Protein AF-A0A1X2GX27-F1 (afdb_monomer)

Secondary structure (DSSP, 8-state):
-HHHHHHHHHHHHHHHHHTTT-TT-HHHHHHHHHHHHHHHHHHHHHHHHHTS-----------S-------------HHHHHHHHHHHHHHHHHHSS--HHHHHHHHHHTT--TT--SHHHHHHHH--

Mean predicted aligned error: 17.26 Å

Organism: NCBI:txid101127

Solvent-accessible surface area (backbone atoms only — not comparable to full-atom values): 7867 Å² total; per-residue (Å²): 121,65,66,64,53,52,50,52,46,52,51,48,52,51,53,51,62,74,43,72,87,47,83,91,42,63,69,60,51,51,53,48,51,52,52,49,54,48,43,54,53,48,51,53,53,52,53,59,53,58,77,72,48,100,76,79,91,67,82,70,77,76,77,85,82,69,71,80,72,71,76,73,68,74,67,65,45,76,65,51,56,50,51,44,50,52,49,56,53,50,54,26,69,76,59,67,66,76,52,47,58,61,54,45,55,54,32,44,75,70,63,62,36,82,86,52,91,48,39,64,62,47,41,71,70,70,71,117

Radius of gyration: 22.34 Å; Cα contacts (8 Å, |Δi|>4): 51; chains: 1; bounding box: 45×34×62 Å

pLDDT: mean 75.64, std 17.54, range [38.47, 93.81]

Foldseek 3Di:
DLPVLVVQLVVLVVVLVVCPPPPPCPVVNVVSVVSNVVSVVVVVVVVVVVVVDPDDDPPDDDPPPPPVPDPPPVVCPPVLVVVLLVLQVVCCVVVVDDPLQVSLVVCVVVVSPPPDDDSVVVCVVRVD

Structure (mmCIF, N/CA/C/O backbone):
data_AF-A0A1X2GX27-F1
#
_entry.id   AF-A0A1X2GX27-F1
#
loop_
_atom_site.group_PDB
_atom_site.id
_atom_site.type_symbol
_atom_site.label_atom_id
_atom_site.label_alt_id
_atom_site.label_comp_id
_atom_site.label_asym_id
_atom_site.label_entity_id
_atom_site.label_seq_id
_atom_site.pdbx_PDB_ins_code
_atom_site.Cartn_x
_atom_site.Cartn_y
_atom_site.Cartn_z
_atom_site.occupancy
_atom_site.B_iso_or_equiv
_atom_site.auth_seq_id
_atom_site.auth_comp_id
_atom_site.auth_asym_id
_atom_site.auth_atom_id
_atom_site.pdbx_PDB_model_num
ATOM 1 N N . MET A 1 1 ? 13.707 -0.404 -26.931 1.00 53.38 1 MET A N 1
ATOM 2 C CA . MET A 1 1 ? 13.649 -0.397 -25.442 1.00 53.38 1 MET A CA 1
ATOM 3 C C . MET A 1 1 ? 13.142 0.904 -24.773 1.00 53.38 1 MET A C 1
ATOM 5 O O . MET A 1 1 ? 13.110 0.960 -23.551 1.00 53.38 1 MET A O 1
ATOM 9 N N . ASN A 1 2 ? 12.657 1.923 -25.505 1.00 59.31 2 ASN A N 1
ATOM 10 C CA . ASN A 1 2 ? 12.106 3.162 -24.907 1.00 59.31 2 ASN A CA 1
ATOM 11 C C . ASN A 1 2 ? 10.621 3.076 -24.490 1.00 59.31 2 ASN A C 1
ATOM 13 O O . ASN A 1 2 ? 10.171 3.828 -23.623 1.00 59.31 2 ASN A O 1
ATOM 17 N N . ALA A 1 3 ? 9.852 2.161 -25.087 1.00 60.31 3 ALA A N 1
ATOM 18 C CA . ALA A 1 3 ? 8.401 2.080 -24.901 1.00 60.31 3 ALA A CA 1
ATOM 19 C C . ALA A 1 3 ? 7.983 1.652 -23.480 1.00 60.31 3 ALA A C 1
ATOM 21 O O . ALA A 1 3 ? 7.005 2.175 -22.942 1.00 60.31 3 ALA A O 1
ATOM 22 N N . VAL A 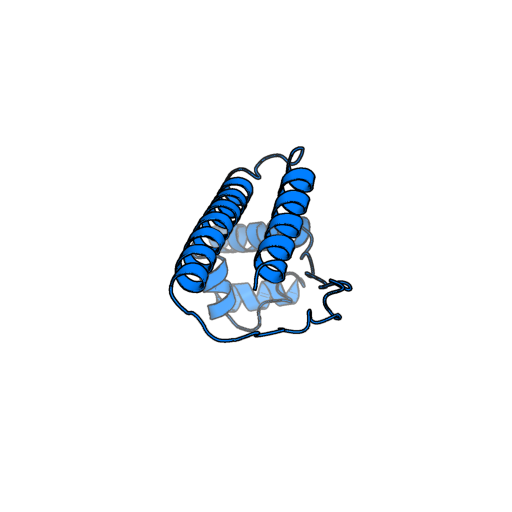1 4 ? 8.750 0.760 -22.840 1.00 62.44 4 VAL A N 1
ATOM 23 C CA . VAL A 1 4 ? 8.449 0.238 -21.493 1.00 62.44 4 VAL A CA 1
ATOM 24 C C . VAL A 1 4 ? 8.599 1.329 -20.430 1.00 62.44 4 VAL A C 1
ATOM 26 O O . VAL A 1 4 ? 7.663 1.572 -19.671 1.00 62.44 4 VAL A O 1
ATOM 29 N N . CYS A 1 5 ? 9.721 2.057 -20.426 1.00 66.25 5 CYS A N 1
ATOM 30 C CA . CYS A 1 5 ? 9.946 3.150 -19.471 1.00 66.25 5 CYS A CA 1
ATOM 31 C C . CYS A 1 5 ? 8.925 4.287 -19.664 1.00 66.25 5 CYS A C 1
ATOM 33 O O . CYS A 1 5 ? 8.400 4.837 -18.700 1.00 66.25 5 CYS A O 1
ATOM 35 N N . SER A 1 6 ? 8.579 4.614 -20.914 1.00 72.62 6 SER A N 1
ATOM 36 C CA . SER A 1 6 ? 7.569 5.639 -21.221 1.00 72.62 6 SER A CA 1
ATOM 37 C C . SER A 1 6 ? 6.151 5.225 -20.815 1.00 72.62 6 SER A C 1
ATOM 39 O O . SER A 1 6 ? 5.361 6.056 -20.367 1.00 72.62 6 SER A O 1
ATOM 41 N N . THR A 1 7 ? 5.823 3.937 -20.915 1.00 76.38 7 THR A N 1
ATOM 42 C CA . THR A 1 7 ? 4.532 3.413 -20.453 1.00 76.38 7 THR A CA 1
ATOM 43 C C . THR A 1 7 ? 4.426 3.469 -18.932 1.00 76.38 7 THR A C 1
ATOM 45 O O . THR A 1 7 ? 3.409 3.931 -18.413 1.00 76.38 7 THR A O 1
ATOM 48 N N . GLN A 1 8 ? 5.489 3.093 -18.216 1.00 79.62 8 GLN A N 1
ATOM 49 C CA . GLN A 1 8 ? 5.533 3.169 -16.754 1.00 79.62 8 GLN A CA 1
ATOM 50 C C . GLN A 1 8 ? 5.436 4.613 -16.243 1.00 79.62 8 GLN A C 1
ATOM 52 O O . GLN A 1 8 ? 4.639 4.893 -15.350 1.00 79.62 8 GLN A O 1
ATOM 57 N N . GLU A 1 9 ? 6.167 5.554 -16.847 1.00 84.25 9 GLU A N 1
ATOM 58 C CA . GLU A 1 9 ? 6.055 6.980 -16.511 1.00 84.25 9 GLU A CA 1
ATOM 59 C C . GLU A 1 9 ? 4.640 7.520 -16.725 1.00 84.25 9 GLU A C 1
ATOM 61 O O . GLU A 1 9 ? 4.143 8.300 -15.912 1.00 84.25 9 GLU A O 1
ATOM 66 N N . ARG A 1 10 ? 3.964 7.108 -17.803 1.00 83.38 10 ARG A N 1
ATOM 67 C CA . ARG A 1 10 ? 2.587 7.531 -18.081 1.00 83.38 10 ARG A CA 1
ATOM 68 C C . ARG A 1 10 ? 1.619 7.052 -16.999 1.00 83.38 10 ARG A C 1
ATOM 70 O O . ARG A 1 10 ? 0.771 7.832 -16.566 1.00 83.38 10 ARG A O 1
ATOM 77 N N . VAL A 1 11 ? 1.762 5.809 -16.536 1.00 85.00 11 VAL A N 1
ATOM 78 C CA . VAL A 1 11 ? 0.952 5.260 -15.435 1.00 85.00 11 VAL A CA 1
ATOM 79 C C . VAL A 1 11 ? 1.247 5.994 -14.127 1.00 85.00 11 VAL A C 1
ATOM 81 O O . VAL A 1 11 ? 0.316 6.480 -13.495 1.00 85.00 11 VAL A O 1
ATOM 84 N N . LEU A 1 12 ? 2.521 6.173 -13.764 1.00 89.06 12 LEU A N 1
ATOM 85 C CA . LEU A 1 12 ? 2.916 6.881 -12.539 1.00 89.06 12 LEU A CA 1
ATOM 86 C C . LEU A 1 12 ? 2.420 8.333 -12.515 1.00 89.06 12 LEU A C 1
ATOM 88 O O . LEU A 1 12 ? 1.902 8.791 -11.499 1.00 89.06 12 LEU A O 1
ATOM 92 N N . ASN A 1 13 ? 2.500 9.044 -13.643 1.00 87.69 13 ASN A N 1
ATOM 93 C CA . ASN A 1 13 ? 1.965 10.401 -13.759 1.00 87.69 13 ASN A CA 1
ATOM 94 C C . ASN A 1 13 ? 0.436 10.441 -13.646 1.00 87.69 13 ASN A C 1
ATOM 96 O O . ASN A 1 13 ? -0.107 11.366 -13.042 1.00 87.69 13 ASN A O 1
ATOM 100 N N . LYS A 1 14 ? -0.272 9.450 -14.202 1.00 88.44 14 LYS A N 1
ATOM 101 C CA . LYS A 1 14 ? -1.728 9.335 -14.043 1.00 88.44 14 LYS A CA 1
ATOM 102 C C . LYS A 1 14 ? -2.096 9.117 -12.572 1.00 88.44 14 LYS A C 1
ATOM 104 O O . LYS A 1 14 ? -2.963 9.827 -12.071 1.00 88.44 14 LYS A O 1
ATOM 109 N N . THR A 1 15 ? -1.387 8.225 -11.879 1.00 86.44 15 THR A N 1
ATOM 110 C CA . THR A 1 15 ? -1.567 7.973 -10.440 1.00 86.44 15 THR A CA 1
ATOM 111 C C . THR A 1 15 ? -1.271 9.218 -9.605 1.00 86.44 15 THR A C 1
ATOM 113 O O . THR A 1 15 ? -2.030 9.547 -8.698 1.00 86.44 15 THR A O 1
ATOM 116 N N . LYS A 1 16 ? -0.213 9.967 -9.942 1.00 88.69 16 LYS A N 1
ATOM 117 C CA . LYS A 1 16 ? 0.117 11.234 -9.275 1.00 88.69 16 LYS A CA 1
ATOM 118 C C . LYS A 1 16 ? -1.031 12.239 -9.377 1.00 88.69 16 LYS A C 1
ATOM 120 O O . LYS A 1 16 ? -1.416 12.836 -8.380 1.00 88.69 16 LYS A O 1
ATOM 125 N N . ARG A 1 17 ? -1.615 12.396 -10.570 1.00 89.50 17 ARG A N 1
ATOM 126 C CA . ARG A 1 17 ? -2.748 13.310 -10.796 1.00 89.50 17 ARG A CA 1
ATOM 127 C C . ARG A 1 17 ? -4.002 12.886 -10.039 1.00 89.50 17 ARG A C 1
ATOM 129 O O . ARG A 1 17 ? -4.667 13.745 -9.484 1.00 89.50 17 ARG A O 1
ATOM 136 N N . SER A 1 18 ? -4.310 11.589 -9.974 1.00 88.12 18 SER A N 1
ATOM 137 C CA . SER A 1 18 ? -5.491 11.107 -9.239 1.00 88.12 18 SER A CA 1
ATOM 138 C C . SER A 1 18 ? -5.381 11.249 -7.719 1.00 88.12 18 SER A C 1
ATOM 140 O O . SER A 1 18 ? -6.386 11.128 -7.032 1.00 88.12 18 SER A O 1
ATOM 142 N N . LEU A 1 19 ? -4.175 11.469 -7.189 1.00 87.94 19 LEU A N 1
ATOM 143 C CA . LEU A 1 19 ? -3.927 11.594 -5.753 1.00 87.94 19 LEU A CA 1
ATOM 144 C C . LEU A 1 19 ? -3.790 13.050 -5.287 1.00 87.94 19 LEU A C 1
ATOM 146 O O . LEU A 1 19 ? -3.606 13.270 -4.098 1.00 87.94 19 LEU A O 1
ATOM 150 N N . ILE A 1 20 ? -3.855 14.043 -6.181 1.00 83.88 20 ILE A N 1
ATOM 151 C CA . ILE A 1 20 ? -3.537 15.438 -5.833 1.00 83.88 20 ILE A CA 1
ATOM 152 C C . ILE A 1 20 ? -4.500 16.046 -4.801 1.00 83.88 20 ILE A C 1
ATOM 154 O O . ILE A 1 20 ? -4.065 16.824 -3.958 1.00 83.88 20 ILE A O 1
ATOM 158 N N . ASP A 1 21 ? -5.764 15.622 -4.822 1.00 84.06 21 ASP A N 1
ATOM 159 C CA . ASP A 1 21 ? -6.823 16.124 -3.937 1.00 84.06 21 ASP A CA 1
ATOM 160 C C . ASP A 1 21 ? -7.113 15.185 -2.752 1.00 84.0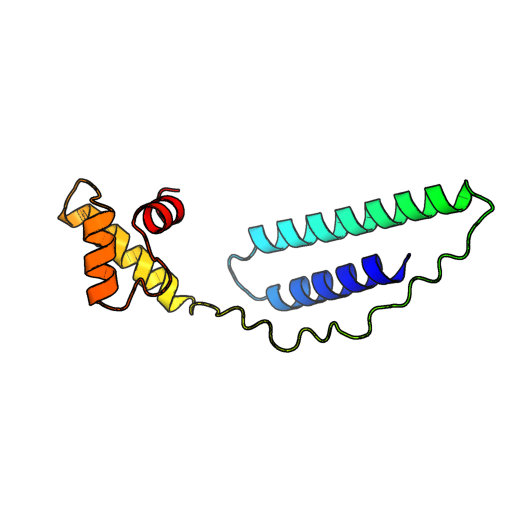6 21 ASP A C 1
ATOM 162 O O . ASP A 1 21 ? -8.045 15.412 -1.980 1.00 84.06 21 ASP A O 1
ATOM 166 N N . VAL A 1 22 ? -6.338 14.105 -2.600 1.00 84.88 22 VAL A N 1
ATOM 167 C CA . VAL A 1 22 ? -6.533 13.134 -1.518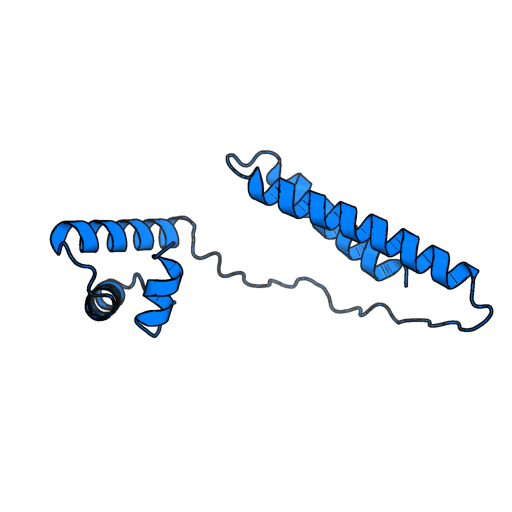 1.00 84.88 22 VAL A CA 1
ATOM 168 C C . VAL A 1 22 ? -5.678 13.548 -0.313 1.00 84.88 22 VAL A C 1
ATOM 170 O O . VAL A 1 22 ? -4.456 13.646 -0.442 1.00 84.88 22 VAL A O 1
ATOM 173 N N . PRO A 1 23 ? -6.267 13.780 0.874 1.00 80.25 23 PRO A N 1
ATOM 174 C CA . PRO A 1 23 ? -5.490 14.085 2.071 1.00 80.25 23 PRO A CA 1
ATOM 175 C C . PRO A 1 23 ? -4.620 12.887 2.498 1.00 80.25 23 PRO A C 1
ATOM 177 O O . PRO A 1 23 ? -4.934 11.735 2.216 1.00 80.25 23 PRO A O 1
ATOM 180 N N . GLU A 1 24 ? -3.510 13.168 3.187 1.00 85.56 24 GLU A N 1
ATOM 181 C CA . GLU A 1 24 ? -2.585 12.171 3.769 1.00 85.56 24 GLU A CA 1
ATOM 182 C C . GLU A 1 24 ? -1.820 11.251 2.788 1.00 85.56 24 GLU A C 1
ATOM 184 O O . GLU A 1 24 ? -1.239 10.242 3.188 1.00 85.56 24 GLU A O 1
ATOM 189 N N . VAL A 1 25 ? -1.701 11.613 1.509 1.00 88.62 25 VAL A N 1
ATOM 190 C CA . VAL A 1 25 ? -0.982 10.794 0.505 1.00 88.62 25 VAL A CA 1
ATOM 191 C C . VAL A 1 25 ? 0.511 11.109 0.351 1.00 88.62 25 VAL A C 1
ATOM 193 O O . VAL A 1 25 ? 1.147 10.625 -0.586 1.00 88.62 25 VAL A O 1
ATOM 196 N N . SER A 1 26 ? 1.112 11.890 1.253 1.00 82.12 26 SER A N 1
ATOM 197 C CA . SER A 1 26 ? 2.489 12.399 1.108 1.00 82.12 26 SER A CA 1
ATOM 198 C C . SER A 1 26 ? 3.534 11.293 0.911 1.00 82.12 26 SER A C 1
ATOM 200 O O . SER A 1 26 ? 4.399 11.406 0.046 1.00 82.12 26 SER A O 1
ATOM 202 N N . LYS A 1 27 ? 3.420 10.182 1.654 1.00 84.44 27 LYS A N 1
ATOM 203 C CA . LYS A 1 27 ? 4.314 9.019 1.495 1.00 84.44 27 LYS A CA 1
ATOM 204 C C . LYS A 1 27 ? 4.138 8.341 0.134 1.00 84.44 27 LYS A C 1
ATOM 206 O O . LYS A 1 27 ? 5.111 7.920 -0.484 1.00 84.44 27 LYS A O 1
ATOM 211 N N . THR A 1 28 ? 2.901 8.250 -0.345 1.00 86.44 28 THR A N 1
ATOM 212 C CA . THR A 1 28 ? 2.582 7.671 -1.655 1.00 86.44 28 THR A CA 1
ATOM 213 C C . THR A 1 28 ? 3.131 8.543 -2.784 1.00 86.44 28 THR A C 1
ATOM 215 O O . THR A 1 28 ? 3.736 8.018 -3.716 1.00 86.44 28 THR A O 1
ATOM 218 N N . MET A 1 29 ? 3.001 9.869 -2.672 1.00 87.25 29 MET A N 1
ATOM 219 C CA . MET A 1 29 ? 3.599 10.823 -3.612 1.00 87.25 29 MET A CA 1
ATOM 220 C C . MET A 1 29 ? 5.124 10.692 -3.662 1.00 87.25 29 MET A C 1
ATOM 222 O O . MET A 1 29 ? 5.695 10.641 -4.748 1.00 87.25 29 MET A O 1
ATOM 226 N N . GLU A 1 30 ? 5.779 10.542 -2.507 1.00 86.94 30 GLU A N 1
ATOM 227 C CA . GLU A 1 30 ? 7.231 10.352 -2.440 1.00 86.94 30 GLU A CA 1
ATOM 228 C C . GLU A 1 30 ? 7.685 9.063 -3.149 1.00 86.94 30 GLU A C 1
ATOM 230 O O . GLU A 1 30 ? 8.679 9.058 -3.878 1.00 86.94 30 GLU A O 1
ATOM 235 N N . ILE A 1 31 ? 6.940 7.964 -2.991 1.00 86.44 31 ILE A N 1
ATOM 236 C CA . ILE A 1 31 ? 7.213 6.701 -3.695 1.00 86.44 31 ILE A CA 1
ATOM 237 C C . ILE A 1 31 ? 7.042 6.873 -5.210 1.00 86.44 31 ILE A C 1
ATOM 239 O O . ILE A 1 31 ? 7.889 6.406 -5.978 1.00 86.44 31 ILE A O 1
ATOM 243 N N . ILE A 1 32 ? 5.984 7.564 -5.647 1.00 89.25 32 ILE A N 1
ATOM 244 C CA . ILE A 1 32 ? 5.740 7.854 -7.067 1.00 89.25 32 ILE A CA 1
ATOM 245 C C . ILE A 1 32 ? 6.891 8.681 -7.654 1.00 89.25 32 ILE A C 1
ATOM 247 O O . ILE A 1 32 ? 7.407 8.343 -8.722 1.00 89.25 32 ILE A O 1
ATOM 251 N N . ASP A 1 33 ? 7.348 9.709 -6.941 1.00 85.56 33 ASP A N 1
ATOM 252 C CA . ASP A 1 33 ? 8.445 10.572 -7.384 1.00 85.56 33 ASP A CA 1
ATOM 253 C C . ASP A 1 33 ? 9.773 9.815 -7.489 1.00 85.56 33 ASP A C 1
ATOM 255 O O . ASP A 1 33 ? 10.499 9.955 -8.479 1.00 85.56 33 ASP A O 1
ATOM 259 N N . ARG A 1 34 ? 10.061 8.921 -6.535 1.00 86.31 34 ARG A N 1
ATOM 260 C CA . ARG A 1 34 ? 11.214 8.009 -6.622 1.00 86.31 34 ARG A CA 1
ATOM 261 C C . ARG A 1 34 ? 11.118 7.087 -7.843 1.00 86.31 34 ARG A C 1
ATOM 263 O O . ARG A 1 34 ? 12.126 6.868 -8.517 1.00 86.31 34 ARG A O 1
ATOM 270 N N . GLY A 1 35 ? 9.924 6.583 -8.164 1.00 81.94 35 GLY A N 1
ATOM 271 C CA . GLY A 1 35 ? 9.676 5.753 -9.349 1.00 81.94 35 GLY A CA 1
ATOM 272 C C . GLY A 1 35 ? 9.896 6.496 -10.674 1.00 81.94 35 GLY A C 1
ATOM 273 O O . GLY A 1 35 ? 10.482 5.941 -11.609 1.00 81.94 35 GLY A O 1
ATOM 274 N N . LEU A 1 36 ? 9.495 7.769 -10.751 1.00 84.94 36 LEU A N 1
ATOM 275 C CA . LEU A 1 36 ? 9.743 8.637 -11.911 1.00 84.94 36 LEU A CA 1
ATOM 276 C C . LEU A 1 36 ? 11.236 8.963 -12.076 1.00 84.94 36 LEU A C 1
ATOM 278 O O . LEU A 1 36 ? 11.779 8.880 -13.183 1.00 84.94 36 LEU A O 1
ATOM 282 N N . ALA A 1 37 ? 11.929 9.273 -10.976 1.00 81.12 37 ALA A N 1
ATOM 283 C CA . ALA A 1 37 ? 13.369 9.524 -10.986 1.00 81.12 37 ALA A CA 1
ATOM 284 C C . ALA A 1 37 ? 14.162 8.282 -11.425 1.00 81.12 37 ALA A C 1
ATOM 286 O O . ALA A 1 37 ? 15.113 8.383 -12.206 1.00 81.12 37 ALA A O 1
ATOM 287 N N . TYR A 1 38 ? 13.746 7.097 -10.968 1.00 83.75 38 TYR A N 1
ATOM 288 C CA . TYR A 1 38 ? 14.338 5.832 -11.388 1.00 83.75 38 TYR A CA 1
ATOM 289 C C . TYR A 1 38 ? 14.168 5.589 -12.892 1.00 83.75 38 TYR A C 1
ATOM 291 O O . TYR A 1 38 ? 15.162 5.324 -13.568 1.00 83.75 38 TYR A O 1
ATOM 299 N N . ASN A 1 39 ? 12.950 5.743 -13.427 1.00 79.75 39 ASN A N 1
ATOM 300 C CA . ASN A 1 39 ? 12.681 5.600 -14.863 1.00 79.75 39 ASN A CA 1
ATOM 301 C C . ASN A 1 39 ? 13.534 6.561 -15.701 1.00 79.75 39 ASN A C 1
ATOM 303 O O . ASN A 1 39 ? 14.157 6.149 -16.679 1.00 79.75 39 ASN A O 1
ATOM 307 N N . THR A 1 40 ? 13.663 7.812 -15.255 1.00 80.56 40 THR A N 1
ATOM 308 C CA . THR A 1 40 ? 14.518 8.811 -15.911 1.00 80.56 40 THR A CA 1
ATOM 309 C C . THR A 1 40 ? 15.987 8.374 -15.933 1.00 80.56 40 THR A C 1
ATOM 311 O O . THR A 1 40 ? 16.660 8.476 -16.961 1.00 80.56 40 THR A O 1
ATOM 314 N N . ARG A 1 41 ? 16.508 7.854 -14.812 1.00 78.12 41 ARG A N 1
ATOM 315 C CA . ARG A 1 41 ? 17.888 7.346 -14.729 1.00 78.12 41 ARG A CA 1
ATOM 316 C C . ARG A 1 41 ? 18.093 6.121 -15.617 1.00 78.12 41 ARG A C 1
ATOM 318 O O . ARG A 1 41 ? 19.141 5.999 -16.248 1.00 78.12 41 ARG A O 1
ATOM 325 N N . LEU A 1 42 ? 17.106 5.230 -15.669 1.00 77.25 42 LEU A N 1
ATOM 326 C CA . LEU A 1 42 ? 17.155 4.019 -16.478 1.00 77.25 42 LEU A CA 1
ATOM 327 C C . LEU A 1 42 ? 17.168 4.348 -17.973 1.00 77.25 42 LEU A C 1
ATOM 329 O O . LEU A 1 42 ? 18.016 3.820 -18.685 1.00 77.25 42 LEU A O 1
ATOM 333 N N . LYS A 1 43 ? 16.322 5.285 -18.423 1.00 77.88 43 LYS A N 1
ATOM 334 C CA . LYS A 1 43 ? 16.335 5.802 -19.800 1.00 77.88 43 LYS A CA 1
ATOM 335 C C . LYS A 1 43 ? 17.709 6.342 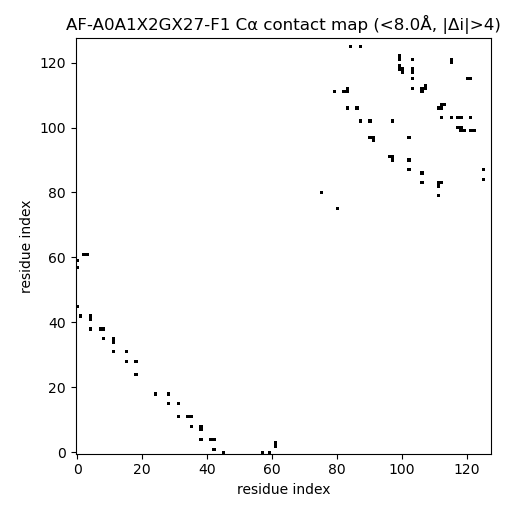-20.186 1.00 77.88 43 LYS A C 1
ATOM 337 O O . LYS A 1 43 ? 18.258 5.913 -21.190 1.00 77.88 43 LYS A O 1
ATOM 342 N N . ARG A 1 44 ? 18.308 7.204 -19.354 1.00 78.00 44 ARG A N 1
ATOM 343 C CA . ARG A 1 44 ? 19.658 7.745 -19.611 1.00 78.00 44 ARG A CA 1
ATOM 344 C C . ARG A 1 44 ? 20.716 6.648 -19.716 1.00 78.00 44 ARG A C 1
ATOM 346 O O . ARG A 1 44 ? 21.551 6.699 -20.609 1.00 78.00 44 ARG A O 1
ATOM 353 N N . LYS A 1 45 ? 20.678 5.658 -18.817 1.00 74.12 45 LYS A N 1
ATOM 354 C CA . LYS A 1 45 ? 21.631 4.540 -18.818 1.00 74.12 45 LYS A CA 1
ATOM 355 C C . LYS A 1 45 ? 21.479 3.664 -20.065 1.00 74.12 45 LYS A C 1
ATOM 357 O O . LYS A 1 45 ? 22.483 3.289 -20.653 1.00 74.12 45 LYS A O 1
ATOM 362 N N . LEU A 1 46 ? 20.243 3.365 -20.463 1.00 70.06 46 LEU A N 1
ATOM 363 C CA . LEU A 1 46 ? 19.955 2.584 -21.666 1.00 70.06 46 LEU A CA 1
ATOM 364 C C . LEU A 1 46 ? 20.358 3.338 -22.936 1.00 70.06 46 LEU A C 1
ATOM 366 O O . LEU A 1 46 ? 21.000 2.751 -23.796 1.00 70.06 46 LEU A O 1
ATOM 370 N N . SER A 1 47 ? 20.060 4.636 -23.030 1.00 72.31 47 SER A N 1
ATOM 371 C CA . SER A 1 47 ? 20.500 5.474 -24.152 1.00 72.31 47 SER A CA 1
ATOM 372 C C . SER A 1 47 ? 22.025 5.528 -24.266 1.00 72.31 47 SER A C 1
ATOM 374 O O . SER A 1 47 ? 22.549 5.331 -25.352 1.00 72.31 47 SER A O 1
ATOM 376 N N . ALA A 1 48 ? 22.740 5.699 -23.149 1.00 69.19 48 ALA A N 1
ATOM 377 C CA . ALA A 1 48 ? 24.204 5.707 -23.145 1.00 69.19 48 ALA A CA 1
ATOM 378 C C . ALA A 1 48 ? 24.822 4.358 -23.563 1.00 69.19 48 ALA A C 1
ATOM 380 O O . ALA A 1 48 ? 25.890 4.344 -24.157 1.00 69.19 48 ALA A O 1
ATOM 381 N N . MET A 1 49 ? 24.159 3.233 -23.263 1.00 63.69 49 MET A N 1
ATOM 382 C CA . MET A 1 49 ? 24.594 1.896 -23.694 1.00 63.69 49 MET A CA 1
ATOM 383 C C . MET A 1 49 ? 24.324 1.641 -25.185 1.00 63.69 49 MET A C 1
ATOM 385 O O . MET A 1 49 ? 25.116 0.970 -25.837 1.00 63.69 49 MET A O 1
ATOM 389 N N . MET A 1 50 ? 23.235 2.192 -25.732 1.00 61.88 50 MET A N 1
ATOM 390 C CA . MET A 1 50 ? 22.911 2.080 -27.161 1.00 61.88 50 MET A CA 1
ATOM 391 C C . MET A 1 50 ? 23.845 2.907 -28.055 1.00 61.88 50 MET A C 1
ATOM 393 O O . MET A 1 50 ? 24.054 2.537 -29.201 1.00 61.88 50 MET A O 1
ATOM 397 N N . GLU A 1 51 ? 24.422 4.003 -27.554 1.00 58.81 51 GLU A N 1
ATOM 398 C CA . GLU A 1 51 ? 25.405 4.797 -28.312 1.00 58.81 51 GLU A CA 1
ATOM 399 C C . GLU A 1 51 ? 26.811 4.165 -28.334 1.00 58.81 51 GLU A C 1
ATOM 401 O O . GLU A 1 51 ? 27.667 4.612 -29.094 1.00 58.81 51 GLU A O 1
ATOM 406 N N . SER A 1 52 ? 27.058 3.122 -27.528 1.00 55.84 52 SER A N 1
ATOM 407 C CA . SER A 1 52 ? 28.354 2.432 -27.438 1.00 55.84 52 SER A CA 1
ATOM 408 C C . SER A 1 52 ? 28.436 1.082 -28.165 1.00 55.84 52 SER A C 1
ATOM 410 O O . SER A 1 52 ? 29.539 0.557 -28.277 1.00 55.84 52 SER A O 1
ATOM 412 N N . ASP A 1 53 ? 27.320 0.534 -28.663 1.00 47.34 53 ASP A N 1
ATOM 413 C CA . ASP A 1 53 ? 27.272 -0.755 -29.373 1.00 47.34 53 ASP A CA 1
ATOM 414 C C . ASP A 1 53 ? 26.629 -0.597 -30.764 1.00 47.34 53 ASP A C 1
ATOM 416 O O . ASP A 1 53 ? 25.414 -0.452 -30.902 1.00 47.34 53 ASP A O 1
ATOM 420 N N . ASP A 1 54 ? 27.452 -0.675 -31.814 1.00 53.56 54 ASP A N 1
ATOM 421 C CA . ASP A 1 54 ? 27.036 -0.801 -33.219 1.00 53.56 54 ASP A CA 1
ATOM 422 C C . ASP A 1 54 ? 26.602 -2.245 -33.539 1.00 53.56 54 ASP A C 1
ATOM 424 O O . ASP A 1 54 ? 27.224 -2.927 -34.347 1.00 53.56 54 ASP A O 1
A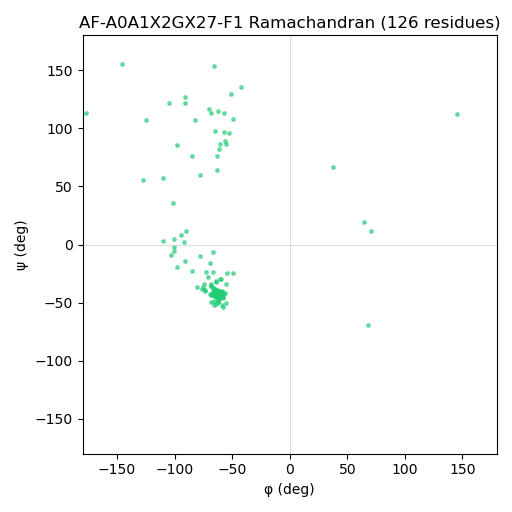TOM 428 N N . SER A 1 55 ? 25.583 -2.767 -32.845 1.00 52.84 55 SER A N 1
ATOM 429 C CA . SER A 1 55 ? 24.802 -3.927 -33.303 1.00 52.84 55 SER A CA 1
ATOM 430 C C . SER A 1 55 ? 23.655 -4.254 -32.348 1.00 52.84 55 SER A C 1
ATOM 432 O O . SER A 1 55 ? 23.856 -4.722 -31.228 1.00 52.84 55 SER A O 1
ATOM 434 N N . SER A 1 56 ? 22.432 -4.066 -32.836 1.00 46.25 56 SER A N 1
ATOM 435 C CA . SER A 1 56 ? 21.349 -5.061 -32.870 1.00 46.25 56 SER A CA 1
ATOM 436 C C . SER A 1 56 ? 19.989 -4.402 -32.662 1.00 46.25 56 SER A C 1
ATOM 438 O O . SER A 1 56 ? 19.629 -3.887 -31.603 1.00 46.25 56 SER A O 1
ATOM 440 N N . ASP A 1 57 ? 19.223 -4.442 -33.745 1.00 47.78 57 ASP A N 1
ATOM 441 C CA . ASP A 1 57 ? 17.795 -4.188 -33.808 1.00 47.78 57 ASP A CA 1
ATOM 442 C C . ASP A 1 57 ? 17.047 -5.216 -32.942 1.00 47.78 57 ASP A C 1
ATOM 444 O O . ASP A 1 57 ? 16.573 -6.249 -33.409 1.00 47.78 57 ASP A O 1
ATOM 448 N N . ALA A 1 58 ? 16.979 -4.967 -31.635 1.00 45.03 58 ALA A N 1
ATOM 449 C CA . ALA A 1 58 ? 16.064 -5.669 -30.750 1.00 45.03 58 ALA A CA 1
ATOM 450 C C . ALA A 1 58 ? 14.701 -4.964 -30.804 1.00 45.03 58 ALA A C 1
ATOM 452 O O . ALA A 1 58 ? 14.318 -4.216 -29.892 1.00 45.03 58 ALA A O 1
ATOM 453 N N . SER A 1 59 ? 13.977 -5.202 -31.902 1.00 47.62 59 SER A N 1
ATOM 454 C CA . SER A 1 59 ? 12.534 -4.991 -31.995 1.00 47.62 59 SER A CA 1
ATOM 455 C C . SER A 1 59 ? 11.852 -5.890 -30.960 1.00 47.62 59 SER A C 1
ATOM 457 O O . SER A 1 59 ? 11.523 -7.049 -31.201 1.00 47.62 59 SER A O 1
ATOM 459 N N . LEU A 1 60 ? 11.741 -5.376 -29.737 1.00 47.59 60 LEU A N 1
ATOM 460 C CA . LEU A 1 60 ? 10.925 -5.978 -28.698 1.00 47.59 60 LEU A CA 1
ATOM 461 C C . LEU A 1 60 ? 9.496 -5.520 -28.935 1.00 47.59 60 LEU A C 1
ATOM 463 O O . LEU A 1 60 ? 9.168 -4.351 -28.704 1.00 47.59 60 LEU A O 1
ATOM 467 N N . ASP A 1 61 ? 8.695 -6.462 -29.414 1.00 42.25 61 ASP A N 1
ATOM 468 C CA . ASP A 1 61 ? 7.263 -6.317 -29.595 1.00 42.25 61 ASP A CA 1
ATOM 469 C C . ASP A 1 61 ? 6.640 -5.794 -28.294 1.00 42.25 61 ASP A C 1
ATOM 471 O O . ASP A 1 61 ? 6.938 -6.278 -27.195 1.00 42.25 61 ASP A O 1
ATOM 475 N N . VAL A 1 62 ? 5.840 -4.736 -28.401 1.00 45.97 62 VAL A N 1
ATOM 476 C CA . VAL A 1 62 ? 5.114 -4.186 -27.254 1.00 45.97 62 VAL A CA 1
ATOM 477 C C . VAL A 1 62 ? 4.047 -5.219 -26.907 1.00 45.97 62 VAL A C 1
ATOM 479 O O . VAL A 1 62 ? 3.179 -5.445 -27.746 1.00 45.97 62 VAL A O 1
ATOM 482 N N . PRO A 1 63 ? 4.054 -5.849 -25.715 1.00 43.38 63 PRO A N 1
ATOM 483 C CA . PRO A 1 63 ? 3.000 -6.795 -25.386 1.00 43.38 63 PRO A CA 1
ATOM 484 C C . PRO A 1 63 ? 1.673 -6.031 -25.366 1.00 43.38 63 PRO A C 1
ATOM 486 O O . PRO A 1 63 ? 1.488 -5.122 -24.552 1.00 43.38 63 PRO A O 1
ATOM 489 N N . SER A 1 64 ? 0.778 -6.365 -26.297 1.00 45.09 64 SER A N 1
ATOM 490 C CA . SER A 1 64 ? -0.525 -5.706 -26.459 1.00 45.09 64 SER A CA 1
ATOM 491 C C . SER A 1 64 ? -1.489 -5.944 -25.291 1.00 45.09 64 SER A C 1
ATOM 493 O O . SER A 1 64 ? -2.511 -5.269 -25.210 1.00 45.09 64 SER A O 1
ATOM 495 N N . ASP A 1 65 ? -1.135 -6.801 -24.333 1.00 43.34 65 ASP A N 1
ATOM 496 C CA . ASP A 1 65 ? -2.039 -7.253 -23.274 1.00 43.34 65 ASP A CA 1
ATOM 497 C C . ASP A 1 65 ? -1.661 -6.698 -21.896 1.00 43.34 65 ASP A C 1
ATOM 499 O O . ASP A 1 65 ? -1.456 -7.425 -20.928 1.00 43.34 65 ASP A O 1
ATOM 503 N N . TYR A 1 66 ? -1.598 -5.371 -21.790 1.00 44.62 66 TYR A N 1
ATOM 504 C CA . TYR A 1 66 ? -1.787 -4.703 -20.500 1.00 44.62 66 TYR A CA 1
ATOM 505 C C . TYR A 1 66 ? -2.853 -3.622 -20.631 1.00 44.62 66 TYR A C 1
ATOM 507 O O . TYR A 1 66 ? -2.660 -2.460 -20.261 1.00 44.62 66 TYR A O 1
ATOM 515 N N . LEU A 1 67 ? -4.034 -4.020 -21.104 1.00 40.56 67 LEU A N 1
ATOM 516 C CA . LEU A 1 67 ? -5.205 -3.529 -20.403 1.00 40.56 67 LEU A CA 1
ATOM 517 C C . LEU A 1 67 ? -5.005 -3.982 -18.955 1.00 40.56 67 LEU A C 1
ATOM 519 O O . LEU A 1 67 ? -4.965 -5.174 -18.661 1.00 40.56 67 LEU A O 1
ATOM 523 N N . LEU A 1 68 ? -4.802 -3.026 -18.048 1.00 42.28 68 LEU A N 1
ATOM 524 C CA . LEU A 1 68 ? -5.123 -3.215 -16.637 1.00 42.28 68 LEU A CA 1
ATOM 525 C C . LEU A 1 68 ? -6.644 -3.415 -16.573 1.00 42.28 68 LEU A C 1
ATOM 527 O O . LEU A 1 68 ? -7.362 -2.563 -16.056 1.00 42.28 68 LEU A O 1
ATOM 531 N N . ASP A 1 69 ? -7.131 -4.496 -17.179 1.00 38.47 69 ASP A N 1
ATOM 532 C CA . ASP A 1 69 ? -8.463 -5.010 -16.981 1.00 38.47 69 ASP A CA 1
ATOM 533 C C . ASP A 1 69 ? -8.462 -5.427 -15.537 1.00 38.47 69 ASP A C 1
ATOM 535 O O . ASP A 1 69 ? -7.892 -6.448 -15.160 1.00 38.47 69 ASP A O 1
ATOM 539 N N . ASN A 1 70 ? -9.003 -4.517 -14.735 1.00 42.94 70 ASN A N 1
ATOM 540 C CA . ASN A 1 70 ? -9.491 -4.759 -13.405 1.00 42.94 70 ASN A CA 1
ATOM 541 C C . ASN A 1 70 ? -8.587 -5.747 -12.676 1.00 42.94 70 ASN A C 1
ATOM 543 O O . ASN A 1 70 ? -9.012 -6.850 -12.327 1.00 42.94 70 ASN A O 1
ATOM 547 N N . VAL A 1 71 ? -7.339 -5.338 -12.398 1.00 39.16 71 VAL A N 1
ATOM 548 C CA . VAL A 1 71 ? -6.734 -5.824 -11.164 1.00 39.16 71 VAL A CA 1
ATOM 549 C C . VAL A 1 71 ? -7.732 -5.368 -10.123 1.00 39.16 71 VAL A C 1
ATOM 551 O O . VAL A 1 71 ? -7.764 -4.200 -9.734 1.00 39.16 71 VAL A O 1
ATOM 554 N N . SER A 1 72 ? -8.611 -6.294 -9.752 1.00 42.25 72 SER A N 1
ATOM 555 C CA . SER A 1 72 ? -9.376 -6.257 -8.537 1.00 42.25 72 SER A CA 1
ATOM 556 C C . SER A 1 72 ? -8.294 -6.329 -7.474 1.00 42.25 72 SER A C 1
ATOM 558 O O . SER A 1 72 ? -8.031 -7.360 -6.862 1.00 42.25 72 SER A O 1
ATOM 560 N N . ILE A 1 73 ? -7.619 -5.194 -7.264 1.00 42.97 73 ILE A N 1
ATOM 561 C CA . ILE A 1 73 ? -7.245 -4.780 -5.942 1.00 42.97 73 ILE A CA 1
ATOM 562 C C . ILE A 1 73 ? -8.607 -4.864 -5.283 1.00 42.97 73 ILE A C 1
ATOM 564 O O . ILE A 1 73 ? -9.459 -4.000 -5.481 1.00 42.97 73 ILE A O 1
ATOM 568 N N . THR A 1 74 ? -8.884 -5.983 -4.614 1.00 41.78 74 THR A N 1
ATOM 569 C CA . THR A 1 74 ? -9.805 -5.970 -3.500 1.00 41.78 74 THR A CA 1
ATOM 570 C C . THR A 1 74 ? -9.197 -4.907 -2.611 1.00 41.78 74 THR A C 1
ATOM 572 O O . THR A 1 74 ? -8.310 -5.184 -1.801 1.00 41.78 74 THR A O 1
ATOM 575 N N . ALA A 1 75 ? -9.573 -3.657 -2.881 1.00 46.69 75 ALA A N 1
ATOM 576 C CA . ALA A 1 75 ? -9.576 -2.593 -1.934 1.00 46.69 75 ALA A CA 1
ATOM 577 C C . ALA A 1 75 ? -10.464 -3.198 -0.866 1.00 46.69 75 ALA A C 1
ATOM 579 O O . ALA A 1 75 ? -11.687 -3.167 -0.968 1.00 46.69 75 ALA A O 1
ATOM 580 N N . ALA A 1 76 ? -9.836 -3.913 0.073 1.00 50.28 76 ALA A N 1
ATOM 581 C CA . ALA A 1 76 ? -10.423 -4.085 1.373 1.00 50.28 76 ALA A CA 1
ATOM 582 C C . ALA A 1 76 ? -10.785 -2.654 1.722 1.00 50.28 76 ALA A C 1
ATOM 584 O O . ALA A 1 76 ? -9.895 -1.799 1.786 1.00 50.28 76 ALA A O 1
ATOM 585 N N . SER A 1 77 ? -12.089 -2.380 1.694 1.00 51.25 77 SER A N 1
ATOM 586 C CA . SER A 1 77 ? -12.652 -1.054 1.855 1.00 51.25 77 SER A CA 1
ATOM 587 C C . SER A 1 77 ? -11.868 -0.404 2.982 1.00 51.25 77 SER A C 1
ATOM 589 O O . SER A 1 77 ? -11.587 -1.076 3.973 1.00 51.25 77 SER A O 1
ATOM 591 N N . THR A 1 78 ? -11.457 0.851 2.862 1.00 56.12 78 THR A N 1
ATOM 592 C CA . THR A 1 78 ? -10.711 1.531 3.934 1.00 56.12 78 THR A CA 1
ATOM 593 C C . THR A 1 78 ? -11.406 1.370 5.300 1.00 56.12 78 THR A C 1
ATOM 595 O O . THR A 1 78 ? -10.735 1.324 6.326 1.00 56.12 78 THR A O 1
ATOM 598 N N . SER A 1 79 ? -12.730 1.143 5.308 1.00 59.50 79 SER A N 1
ATOM 599 C CA . SER A 1 79 ? -13.511 0.738 6.484 1.00 59.50 79 SER A CA 1
ATOM 600 C C . SER A 1 79 ? -13.202 -0.662 7.050 1.00 59.50 79 SER A C 1
ATOM 602 O O . SER A 1 79 ? -13.224 -0.818 8.264 1.00 59.50 79 SER A O 1
ATOM 604 N N . SER A 1 80 ? -12.915 -1.673 6.220 1.00 75.12 80 SER A N 1
ATOM 605 C CA . SER A 1 80 ? -12.562 -3.041 6.644 1.00 75.12 80 SER A CA 1
ATOM 606 C C . SER A 1 80 ? -11.260 -3.030 7.430 1.00 75.12 80 SER A C 1
ATOM 608 O O . SER A 1 80 ? -11.225 -3.481 8.570 1.00 75.12 80 SER A O 1
ATOM 610 N N . TYR A 1 81 ? -10.213 -2.415 6.876 1.00 83.38 81 TYR A N 1
ATOM 611 C CA . TYR A 1 81 ? -8.914 -2.366 7.543 1.00 83.38 81 TYR A CA 1
ATOM 612 C C . TYR A 1 81 ? -8.962 -1.584 8.862 1.00 83.38 81 TYR A C 1
ATOM 614 O O . TYR A 1 81 ? -8.373 -2.007 9.856 1.00 83.38 81 TYR A O 1
ATOM 622 N N . GLU A 1 82 ? -9.698 -0.472 8.908 1.00 85.19 82 GLU A N 1
ATOM 623 C CA . GLU A 1 82 ? -9.846 0.284 10.152 1.00 85.19 82 GLU A CA 1
ATOM 624 C C . GLU A 1 82 ? -10.630 -0.511 11.207 1.00 85.19 82 GLU A C 1
ATOM 626 O O . GLU A 1 82 ? -10.227 -0.557 12.368 1.00 85.19 82 GLU A O 1
ATOM 631 N N . SER A 1 83 ? -11.690 -1.226 10.811 1.00 86.81 83 SER A N 1
ATOM 632 C CA . SER A 1 83 ? -12.437 -2.098 11.729 1.00 86.81 83 SER A CA 1
ATOM 633 C C . SER A 1 83 ? -11.581 -3.245 12.284 1.00 86.81 83 SER A C 1
ATOM 635 O O . SER A 1 83 ? -11.627 -3.530 13.482 1.00 86.81 83 SER A O 1
ATOM 637 N N . GLU A 1 84 ? -10.722 -3.834 11.447 1.00 91.12 84 GLU A N 1
ATOM 638 C CA . GLU A 1 84 ? -9.743 -4.846 11.842 1.00 91.12 84 GLU A CA 1
ATOM 639 C C . GLU A 1 84 ? -8.724 -4.269 12.843 1.00 91.12 84 GLU A C 1
ATOM 641 O O . GLU A 1 84 ? -8.462 -4.879 13.882 1.00 91.12 84 GLU A O 1
ATOM 646 N N . ARG A 1 85 ? -8.194 -3.061 12.594 1.00 90.88 85 ARG A N 1
ATOM 647 C CA . ARG A 1 85 ? -7.269 -2.375 13.516 1.00 90.88 85 ARG A CA 1
ATOM 648 C C . ARG A 1 85 ? -7.901 -2.077 14.868 1.00 90.88 85 ARG A C 1
ATOM 650 O O . ARG A 1 85 ? -7.281 -2.353 15.898 1.00 90.88 85 ARG A O 1
ATOM 657 N N . VAL A 1 86 ? -9.110 -1.517 14.873 1.00 91.12 86 VAL A N 1
ATOM 658 C CA . VAL A 1 86 ? -9.846 -1.188 16.101 1.00 91.12 86 VAL A CA 1
ATOM 659 C C . VAL A 1 86 ? -10.105 -2.452 16.914 1.00 91.12 86 VAL A C 1
ATOM 661 O O . VAL A 1 86 ? -9.875 -2.456 18.124 1.00 91.12 86 VAL A O 1
ATOM 664 N N . PHE A 1 87 ? -10.499 -3.546 16.259 1.00 93.50 87 PHE A N 1
ATOM 665 C CA . PHE A 1 87 ? -10.682 -4.834 16.918 1.00 93.50 87 PHE A CA 1
ATOM 666 C C . PHE A 1 87 ? -9.392 -5.321 17.588 1.00 93.50 87 PHE A C 1
ATOM 668 O O . PHE A 1 87 ? -9.398 -5.608 18.785 1.00 93.50 87 PHE A O 1
ATOM 675 N N . VAL A 1 88 ? -8.267 -5.360 16.858 1.00 91.75 88 VAL A N 1
ATOM 676 C CA . VAL A 1 88 ? -6.975 -5.816 17.408 1.00 91.75 88 VAL A CA 1
ATOM 677 C C . VAL A 1 88 ? -6.547 -4.948 18.594 1.00 91.75 88 VAL A C 1
ATOM 679 O O . VAL A 1 88 ? -6.081 -5.467 19.611 1.00 91.75 88 VAL A O 1
ATOM 682 N N . HIS A 1 89 ? -6.724 -3.631 18.494 1.00 91.06 89 HIS A N 1
ATOM 683 C CA . HIS A 1 89 ? -6.402 -2.701 19.572 1.00 91.06 89 HIS A CA 1
ATOM 684 C C . HIS A 1 89 ? -7.267 -2.941 20.819 1.00 91.06 89 HIS A C 1
ATOM 686 O O . HIS A 1 89 ? -6.739 -3.068 21.926 1.00 91.06 89 HIS A O 1
ATOM 692 N N . ASN A 1 90 ? -8.582 -3.086 20.650 1.00 91.19 90 ASN A N 1
ATOM 693 C CA . ASN A 1 90 ? -9.506 -3.342 21.755 1.00 91.19 90 ASN A CA 1
ATOM 694 C C . ASN A 1 90 ? -9.249 -4.700 22.410 1.00 91.19 90 ASN A C 1
ATOM 696 O O . ASN A 1 90 ? -9.186 -4.791 23.636 1.00 91.19 90 ASN A O 1
ATOM 700 N N . PHE A 1 91 ? -9.007 -5.737 21.608 1.00 91.56 91 PHE A N 1
ATOM 701 C CA . PHE A 1 91 ? -8.656 -7.067 22.098 1.00 91.56 91 PHE A CA 1
A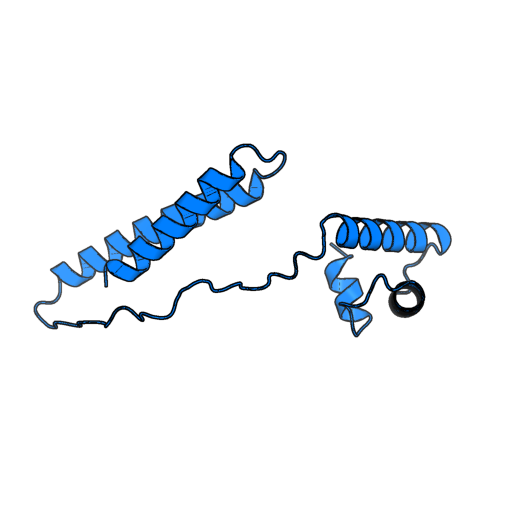TOM 702 C C . PHE A 1 91 ? -7.384 -7.031 22.957 1.00 91.56 91 PHE A C 1
ATOM 704 O O . PHE A 1 91 ? -7.319 -7.667 24.011 1.00 91.56 91 PHE A O 1
ATOM 711 N N . ARG A 1 92 ? -6.373 -6.252 22.543 1.00 90.00 92 ARG A N 1
ATOM 712 C CA . ARG A 1 92 ? -5.152 -6.043 23.335 1.00 90.00 92 ARG A CA 1
ATOM 713 C C . ARG A 1 92 ? -5.453 -5.381 24.674 1.00 90.00 92 ARG A C 1
ATOM 715 O O . ARG A 1 92 ? -4.925 -5.825 25.687 1.00 90.00 92 ARG A O 1
ATOM 722 N N . ASN A 1 93 ? -6.270 -4.333 24.673 1.00 88.56 93 ASN A N 1
ATOM 723 C CA . ASN A 1 93 ? -6.552 -3.548 25.873 1.00 88.56 93 ASN A CA 1
ATOM 724 C C . ASN A 1 93 ? -7.370 -4.331 26.902 1.00 88.56 93 ASN A C 1
ATOM 726 O O . ASN A 1 93 ? -7.120 -4.200 28.095 1.00 88.56 93 ASN A O 1
ATOM 730 N N . LEU A 1 94 ? -8.293 -5.182 26.449 1.00 87.19 94 LEU A N 1
ATOM 731 C CA . LEU A 1 94 ? -9.101 -6.029 27.329 1.00 87.19 94 LEU A CA 1
ATOM 732 C C . LEU A 1 94 ? -8.294 -7.189 27.929 1.00 87.19 94 LEU A C 1
ATOM 734 O O . LEU A 1 94 ? -8.455 -7.512 29.102 1.00 87.19 94 LEU A O 1
ATOM 738 N N . ASN A 1 95 ? -7.398 -7.795 27.143 1.00 83.19 95 ASN A N 1
ATOM 739 C CA . ASN A 1 95 ? -6.691 -9.018 27.540 1.00 83.19 95 ASN A CA 1
ATOM 740 C C . ASN A 1 95 ? -5.258 -8.772 28.048 1.00 83.19 95 ASN A C 1
ATOM 742 O O . ASN A 1 95 ? -4.581 -9.708 28.482 1.00 83.19 95 ASN A O 1
ATOM 746 N N . GLY A 1 96 ? -4.767 -7.531 27.966 1.00 83.62 96 GLY A N 1
ATOM 747 C CA . GLY A 1 96 ? -3.410 -7.106 28.317 1.00 83.62 96 GLY A CA 1
ATOM 748 C C . GLY A 1 96 ? -2.341 -7.658 27.368 1.00 83.62 96 GLY A C 1
ATOM 749 O O . GLY A 1 96 ? -1.731 -6.927 26.582 1.00 83.62 96 GLY A O 1
ATOM 750 N N . ARG A 1 97 ? -2.098 -8.975 27.425 1.00 86.06 97 ARG A N 1
ATOM 751 C CA . ARG A 1 97 ? -1.151 -9.672 26.544 1.00 86.06 97 ARG A CA 1
ATOM 752 C C . ARG A 1 97 ? -1.861 -10.175 25.291 1.00 86.06 97 ARG A C 1
ATOM 754 O O . ARG A 1 97 ? -2.837 -10.923 25.360 1.00 86.06 97 ARG A O 1
ATOM 761 N N . MET A 1 98 ? -1.308 -9.821 24.132 1.00 90.50 98 MET A N 1
ATOM 762 C CA . MET A 1 98 ? -1.849 -10.236 22.841 1.00 90.50 98 MET A CA 1
ATOM 763 C C . MET A 1 98 ? -1.690 -11.746 22.621 1.00 90.50 98 MET A C 1
ATOM 765 O O . MET A 1 98 ? -0.580 -12.250 22.436 1.00 90.50 98 MET A O 1
ATOM 769 N N . HIS A 1 99 ? -2.818 -12.454 22.590 1.00 92.81 99 HIS A N 1
ATOM 770 C CA . HIS A 1 99 ? -2.901 -13.861 22.206 1.00 92.81 99 HIS A CA 1
ATOM 771 C C . HIS A 1 99 ? -3.341 -13.957 20.744 1.00 92.81 99 HIS A C 1
ATOM 773 O O . HIS A 1 99 ? -4.524 -14.104 20.457 1.00 92.81 99 HIS A O 1
ATOM 779 N N . TRP A 1 100 ? -2.382 -13.883 19.818 1.00 92.31 100 TRP A N 1
ATOM 780 C CA . TRP A 1 100 ? -2.649 -13.787 18.376 1.00 92.31 100 TRP A CA 1
ATOM 781 C C . TRP A 1 100 ? -3.536 -14.897 17.810 1.00 92.31 100 TRP A C 1
ATOM 783 O O . TRP A 1 100 ? -4.320 -14.635 16.908 1.00 92.31 100 TRP A O 1
ATOM 793 N N . LYS A 1 101 ? -3.441 -16.119 18.348 1.00 93.06 101 LYS A N 1
ATOM 794 C CA . LYS A 1 101 ? -4.323 -17.223 17.951 1.00 93.06 101 LYS A CA 1
ATOM 795 C C . LYS A 1 101 ? -5.780 -16.948 18.338 1.00 93.06 101 LYS A C 1
ATOM 797 O O . LYS A 1 101 ? -6.634 -16.956 17.470 1.00 93.06 101 LYS A O 1
ATOM 802 N N . LYS A 1 102 ? -6.032 -16.600 19.604 1.00 92.56 102 LYS A N 1
ATOM 803 C CA . LYS A 1 102 ? -7.381 -16.260 20.089 1.00 92.56 102 LYS A CA 1
ATOM 804 C C . LYS A 1 102 ? -7.955 -15.025 19.392 1.00 92.56 102 LYS A C 1
ATOM 806 O O . LYS A 1 102 ? -9.119 -15.022 19.033 1.00 92.56 102 LYS A O 1
ATOM 811 N N . CYS A 1 103 ? -7.121 -14.007 19.176 1.00 92.81 103 CYS A N 1
ATOM 812 C CA . CYS A 1 103 ? -7.500 -12.807 18.434 1.00 92.81 103 CYS A CA 1
ATOM 813 C C . CYS A 1 103 ? -7.965 -13.168 17.016 1.00 92.81 103 CYS A C 1
ATOM 815 O O . CYS A 1 103 ? -9.018 -12.710 16.587 1.00 92.81 103 CYS A O 1
ATOM 817 N N . LEU A 1 104 ? -7.222 -14.041 16.321 1.00 93.38 104 LEU A N 1
ATOM 818 C CA . LEU A 1 104 ? -7.603 -14.515 14.993 1.00 93.38 104 LEU A CA 1
ATOM 819 C C . LEU A 1 104 ? -8.932 -15.278 15.015 1.00 93.38 104 LEU A C 1
ATOM 821 O O . LEU A 1 104 ? -9.810 -14.960 14.219 1.00 93.38 104 LEU A O 1
ATOM 825 N N . ASP A 1 105 ? -9.082 -16.235 15.934 1.00 93.81 105 ASP A N 1
ATOM 826 C CA . ASP A 1 105 ? -10.291 -17.059 16.047 1.00 93.81 105 ASP A CA 1
ATOM 827 C C . ASP A 1 105 ? -11.538 -16.185 16.295 1.00 93.81 105 ASP A C 1
ATOM 829 O O . ASP A 1 105 ? -12.584 -16.370 15.671 1.00 93.81 105 ASP A O 1
ATOM 833 N N . GLU A 1 106 ? -11.422 -15.178 17.163 1.00 92.56 106 GLU A N 1
ATOM 834 C CA . GLU A 1 106 ? -12.530 -14.288 17.517 1.00 92.56 106 GLU A CA 1
ATOM 835 C C . GLU A 1 106 ? -12.845 -13.268 16.413 1.00 92.56 106 GLU A C 1
ATOM 837 O O . GLU A 1 106 ? -14.012 -13.005 16.124 1.00 92.56 106 GLU A O 1
ATOM 842 N N . GLY A 1 107 ? -11.831 -12.755 15.714 1.00 90.81 107 GLY A N 1
ATOM 843 C CA . GLY A 1 107 ? -12.060 -11.908 14.544 1.00 90.81 107 GLY A CA 1
ATOM 844 C C . GLY A 1 107 ? -12.557 -12.682 13.315 1.00 90.81 107 GLY A C 1
ATOM 845 O O . GLY A 1 107 ? -13.246 -12.103 12.478 1.00 90.81 107 GLY A O 1
ATOM 846 N N . HIS A 1 108 ? -12.297 -13.991 13.203 1.00 92.94 108 HIS A N 1
ATOM 847 C CA . HIS A 1 108 ? -12.980 -14.866 12.236 1.00 92.94 108 HIS A CA 1
ATOM 848 C C . HIS A 1 108 ? -14.445 -15.069 12.593 1.00 92.94 108 HIS A C 1
ATOM 850 O O . HIS A 1 108 ? -15.291 -14.966 11.708 1.00 92.94 108 HIS A O 1
ATOM 856 N N . ALA A 1 109 ? -14.75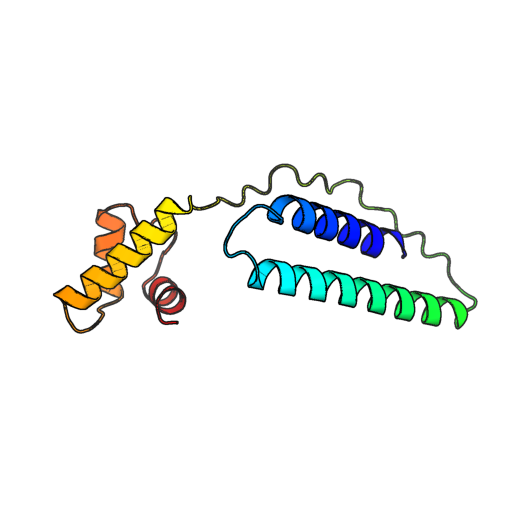7 -15.289 13.873 1.00 91.19 109 ALA A N 1
ATOM 857 C CA . ALA A 1 109 ? -16.138 -15.422 14.333 1.00 91.19 109 ALA A CA 1
ATOM 858 C C . ALA A 1 109 ? -16.980 -14.164 14.039 1.00 91.19 109 ALA A C 1
ATOM 860 O O . ALA A 1 109 ? -18.178 -14.268 13.788 1.00 91.19 109 ALA A O 1
ATOM 861 N N . GLN A 1 110 ? -16.348 -12.987 14.016 1.00 87.75 110 GLN A N 1
ATOM 862 C CA . GLN A 1 110 ? -16.979 -11.706 13.674 1.00 87.75 110 GLN A CA 1
ATOM 863 C C . GLN A 1 110 ? -16.887 -11.342 12.181 1.00 87.75 110 GLN A C 1
ATOM 865 O O . GLN A 1 110 ? -17.332 -10.269 11.782 1.00 87.75 110 GLN A O 1
ATOM 870 N N . GLY A 1 111 ? -16.302 -12.205 11.342 1.00 88.44 111 GLY A N 1
ATOM 871 C CA . GLY A 1 111 ? -16.151 -11.965 9.903 1.00 88.44 111 GLY A CA 1
ATOM 872 C C . GLY A 1 111 ? -15.138 -10.873 9.527 1.00 88.44 111 GLY A C 1
ATOM 873 O O . GLY A 1 111 ? -15.080 -10.479 8.366 1.00 88.44 111 GLY A O 1
ATOM 874 N N . LEU A 1 112 ? -14.324 -10.399 10.475 1.00 86.50 112 LEU A N 1
ATOM 875 C CA . LEU A 1 112 ? -13.343 -9.328 10.273 1.00 86.50 112 LEU A CA 1
ATOM 876 C C . LEU A 1 112 ? -12.057 -9.835 9.607 1.00 86.50 112 LEU A C 1
ATOM 878 O O . LEU A 1 112 ? -11.477 -9.159 8.768 1.00 86.50 112 LEU A O 1
ATOM 882 N N . PHE A 1 113 ? -11.606 -11.049 9.937 1.00 90.88 113 PHE A N 1
ATOM 883 C CA . PHE A 1 113 ? -10.293 -11.555 9.505 1.00 90.88 113 PHE A CA 1
ATOM 884 C C . PHE A 1 113 ? -10.328 -12.526 8.323 1.00 90.88 113 PHE A C 1
ATOM 886 O O . PHE A 1 113 ? -9.497 -13.428 8.230 1.00 90.88 113 PHE A O 1
ATOM 893 N N . THR A 1 114 ? -11.236 -12.325 7.370 1.00 85.31 114 THR A N 1
ATOM 894 C CA . THR A 1 114 ? -11.387 -13.196 6.182 1.00 85.31 114 THR A CA 1
ATOM 895 C C . THR A 1 114 ? -10.097 -13.375 5.369 1.00 85.31 114 THR A C 1
ATOM 897 O O . THR A 1 114 ? -9.923 -14.381 4.685 1.00 85.31 114 THR A O 1
ATOM 900 N N . ARG A 1 115 ? -9.165 -12.419 5.467 1.00 85.81 115 ARG A N 1
ATOM 901 C CA . ARG A 1 115 ? -7.898 -12.378 4.718 1.00 85.81 115 ARG A CA 1
ATOM 902 C C . ARG A 1 115 ? -6.733 -13.064 5.435 1.00 85.81 115 ARG A C 1
ATOM 904 O O . ARG A 1 115 ? -5.696 -13.307 4.820 1.00 85.81 115 ARG A O 1
ATOM 911 N N . PHE A 1 116 ? -6.874 -13.359 6.725 1.00 86.75 116 PHE A N 1
ATOM 912 C CA . PHE A 1 116 ? -5.818 -13.957 7.535 1.00 86.75 116 PHE A CA 1
ATOM 913 C C . PHE A 1 116 ? -6.131 -15.426 7.783 1.00 86.75 116 PHE A C 1
ATOM 915 O O . PHE A 1 116 ? -7.161 -15.758 8.352 1.00 86.75 116 PHE A O 1
ATOM 922 N N . THR A 1 117 ? -5.231 -16.320 7.387 1.00 87.50 117 THR A N 1
ATOM 923 C CA . THR A 1 117 ? -5.411 -17.770 7.573 1.00 87.50 117 THR A CA 1
ATOM 924 C C . THR A 1 117 ? -4.688 -18.310 8.800 1.00 87.50 117 THR A C 1
ATOM 926 O O . THR A 1 117 ? -5.002 -19.393 9.281 1.00 87.50 117 THR A O 1
ATOM 929 N N . ASN A 1 118 ? -3.700 -17.580 9.318 1.00 91.44 118 ASN A N 1
ATOM 930 C CA . ASN A 1 118 ? -2.900 -18.018 10.452 1.00 91.44 118 ASN A CA 1
ATOM 931 C C . ASN A 1 118 ? -2.496 -16.839 11.348 1.00 91.44 118 ASN A C 1
ATOM 933 O O . ASN A 1 118 ? -2.402 -15.688 10.912 1.00 91.44 118 ASN A O 1
ATOM 937 N N . SER A 1 119 ? -2.229 -17.144 12.620 1.00 89.50 119 SER A N 1
ATOM 938 C CA . SER A 1 119 ? -1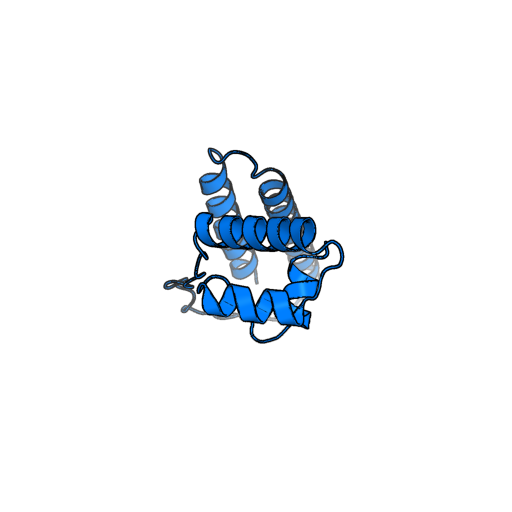.932 -16.136 13.642 1.00 89.50 119 SER A CA 1
ATOM 939 C C . SER A 1 119 ? -0.615 -15.399 13.399 1.00 89.50 119 SER A C 1
ATOM 941 O O . SER A 1 119 ? -0.446 -14.283 13.882 1.00 89.50 119 SER A O 1
ATOM 943 N N . ASN A 1 120 ? 0.322 -16.002 12.658 1.00 89.00 120 ASN A N 1
ATOM 944 C CA . ASN A 1 120 ? 1.600 -15.371 12.327 1.00 89.00 120 ASN A CA 1
ATOM 945 C C . ASN A 1 120 ? 1.415 -14.273 11.274 1.00 89.00 120 ASN A C 1
ATOM 947 O O . ASN A 1 120 ? 1.989 -13.199 11.420 1.00 89.00 120 ASN A O 1
ATOM 951 N N . SER A 1 121 ? 0.569 -14.499 10.266 1.00 87.94 121 SER A N 1
ATOM 952 C CA . SER A 1 121 ? 0.187 -13.486 9.279 1.00 87.94 121 SER A CA 1
ATOM 953 C C . SER A 1 121 ? -0.509 -12.300 9.944 1.00 87.94 121 SER A C 1
ATOM 955 O O . SER A 1 121 ? -0.150 -11.161 9.660 1.00 87.94 121 SER A O 1
ATOM 957 N N . LEU A 1 122 ? -1.435 -12.560 10.875 1.00 90.69 122 LEU A N 1
ATOM 958 C CA . LEU A 1 122 ? -2.103 -11.507 11.648 1.00 90.69 122 LEU A CA 1
ATOM 959 C C . LEU A 1 122 ? -1.097 -10.713 12.496 1.00 90.69 122 LEU A C 1
ATOM 961 O O . LEU A 1 122 ? -1.084 -9.485 12.470 1.00 90.69 122 LEU A O 1
ATOM 965 N N . ARG A 1 123 ? -0.204 -11.416 13.204 1.00 91.75 123 ARG A N 1
ATOM 966 C CA . ARG A 1 123 ? 0.844 -10.789 14.014 1.00 91.75 123 ARG A CA 1
ATOM 967 C C . ARG A 1 123 ? 1.736 -9.891 13.171 1.00 91.75 123 ARG A C 1
ATOM 969 O O . ARG A 1 123 ? 1.879 -8.728 13.510 1.00 91.75 123 ARG A O 1
ATOM 976 N N . ASN A 1 124 ? 2.304 -10.407 12.084 1.00 89.94 124 ASN A N 1
ATOM 977 C CA . ASN A 1 124 ? 3.224 -9.648 11.236 1.00 89.94 124 ASN A CA 1
ATOM 978 C C . ASN A 1 124 ? 2.567 -8.397 10.642 1.00 89.94 124 ASN A C 1
ATOM 980 O O . ASN A 1 124 ? 3.248 -7.406 10.403 1.00 89.94 124 ASN A O 1
ATOM 984 N N . HIS A 1 125 ? 1.255 -8.442 10.413 1.00 88.69 125 HIS A N 1
ATOM 985 C CA . HIS A 1 125 ? 0.501 -7.320 9.876 1.00 8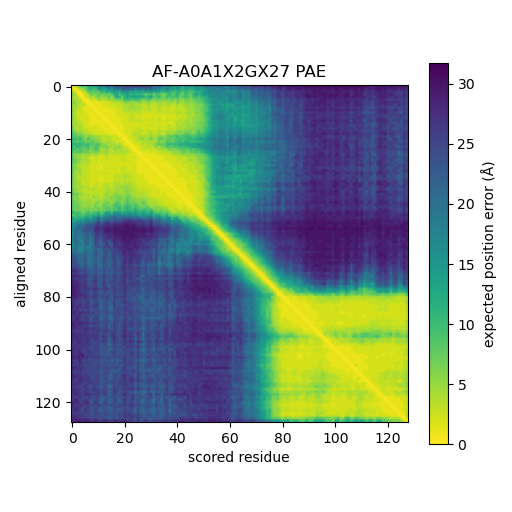8.69 125 HIS A CA 1
ATOM 986 C C . HIS A 1 125 ? 0.241 -6.216 10.913 1.00 88.69 125 HIS A C 1
ATOM 988 O O . HIS A 1 125 ? 0.325 -5.039 10.580 1.00 88.69 125 HIS A O 1
ATOM 994 N N . PHE A 1 126 ? -0.035 -6.581 12.171 1.00 88.19 126 PHE A N 1
ATOM 995 C CA . PHE A 1 126 ? -0.441 -5.639 13.225 1.00 88.19 126 PHE A CA 1
ATOM 996 C C . PHE A 1 126 ? 0.612 -5.405 14.326 1.00 88.19 126 PHE A C 1
ATOM 998 O O . PHE A 1 126 ? 0.331 -4.700 15.293 1.00 88.19 126 PHE A O 1
ATOM 1005 N N . SER A 1 127 ? 1.807 -5.998 14.230 1.00 79.62 127 SER A N 1
ATOM 1006 C CA . SER A 1 127 ? 2.888 -5.826 15.215 1.00 79.62 127 SER A CA 1
ATOM 1007 C C . SER A 1 127 ? 3.907 -4.734 14.872 1.00 79.62 127 SER A C 1
ATOM 1009 O O . SER A 1 127 ? 4.948 -4.688 15.529 1.00 79.62 127 SER A O 1
ATOM 1011 N N . SER A 1 128 ? 3.659 -3.928 13.834 1.00 59.44 128 SER A N 1
ATOM 1012 C CA . SER A 1 128 ? 4.522 -2.801 13.451 1.00 59.44 128 SER A CA 1
ATOM 1013 C C . SER A 1 128 ? 4.216 -1.526 14.226 1.00 59.44 128 SER A C 1
ATOM 1015 O O . SER A 1 128 ? 3.075 -1.370 14.712 1.00 59.44 128 SER A O 1
#

Sequence (128 aa):
MNAVCSTQERVLNKTKRSLIDVPEVSKTMEIIDRGLAYNTRLKRKLSAMMESDDSSDASLDVPSDYLLDNVSITAASTSSYESERVFVHNFRNLNGRMHWKKCLDEGHAQGLFTRFTNSNSLRNHFSS